Protein AF-A0A2V7M3V6-F1 (afdb_monomer_lite)

pLDDT: mean 87.77, std 14.67, range [35.72, 98.25]

Radius of gyration: 20.96 Å; chains: 1; bounding box: 78×32×34 Å

Sequence (127 aa):
MVVGVSWLLLVPAVGRGQACADPHYRWSEKVDTTLETRPVTPVDIARILAAWAPLGLTSKDWCAPRAGREDSVFAVVGWVRRLKLHEADGDWHIELTQAPATPVTSCLIVEIPAERYGVVYGQARAA

Foldseek 3Di:
DDDDDDDDDPDPPPDQFDDDDQPFQQNVLVLDCVLVPPDEAEDELVCCQPPPDDDPDDPRCRNPHDDDCSSHHYDYDFDWDDWDAQDVQRKIWTWGDRDPPDDSVSTDIDIQGDCVSDVVSVVVVVD

Secondary structure (DSSP, 8-state):
---------------PPP----SSTTHHHHH--TTTTSPEEE--HHHHHHH-PPP---TT-TTPPP-GGGGSEEE---EEEEEEES-TTSPEEEEEESSTTS-GGGPEEEEE--GGG-HHHHHHHH-

Structure (mmCIF, N/CA/C/O backbone):
data_AF-A0A2V7M3V6-F1
#
_entry.id   AF-A0A2V7M3V6-F1
#
loop_
_atom_site.group_PDB
_atom_site.id
_atom_site.type_symbol
_atom_site.label_atom_id
_atom_site.label_alt_id
_atom_site.label_comp_id
_atom_site.label_asym_id
_atom_site.label_entity_id
_atom_site.label_seq_id
_atom_site.pdbx_PDB_ins_code
_atom_site.Cartn_x
_atom_site.Cartn_y
_atom_site.Cartn_z
_atom_site.occupancy
_atom_site.B_iso_or_equiv
_atom_site.auth_seq_id
_atom_site.auth_comp_id
_atom_site.auth_asym_id
_atom_site.auth_atom_id
_atom_site.pdbx_PDB_model_num
ATOM 1 N N . MET A 1 1 ? 65.530 -16.887 16.052 1.00 35.72 1 MET A N 1
ATOM 2 C CA . MET A 1 1 ? 64.154 -17.350 15.777 1.00 35.72 1 MET A CA 1
ATOM 3 C C . MET A 1 1 ? 63.226 -16.210 16.177 1.00 35.72 1 MET A C 1
ATOM 5 O O . MET A 1 1 ? 63.078 -15.967 17.364 1.00 35.72 1 MET A O 1
ATOM 9 N N . VAL A 1 2 ? 62.743 -15.411 15.222 1.00 36.09 2 VAL A N 1
ATOM 10 C CA . VAL A 1 2 ? 61.851 -14.269 15.500 1.00 36.09 2 VAL A CA 1
ATOM 11 C C . VAL A 1 2 ? 60.519 -14.581 14.835 1.00 36.09 2 VAL A C 1
ATOM 13 O O . VAL A 1 2 ? 60.457 -14.716 13.616 1.00 36.09 2 VAL A O 1
ATOM 16 N N . VAL A 1 3 ? 59.481 -14.782 15.645 1.00 43.59 3 VAL A N 1
ATOM 17 C CA . VAL A 1 3 ? 58.116 -15.063 15.187 1.00 43.59 3 VAL A CA 1
ATOM 18 C C . VAL A 1 3 ? 57.423 -13.721 14.959 1.00 43.59 3 VAL A C 1
ATOM 20 O O . VAL A 1 3 ? 57.128 -13.003 15.910 1.00 43.59 3 VAL A O 1
ATOM 23 N N . GLY A 1 4 ? 57.215 -13.357 13.694 1.00 42.34 4 GLY A N 1
ATOM 24 C CA . GLY A 1 4 ? 56.458 -12.166 13.314 1.00 42.34 4 GLY A CA 1
ATOM 25 C C . GLY A 1 4 ? 54.957 -12.436 13.385 1.00 42.34 4 GLY A C 1
ATOM 26 O O . GLY A 1 4 ? 54.428 -13.216 12.597 1.00 42.34 4 GLY A O 1
ATOM 27 N N . VAL A 1 5 ? 54.267 -11.788 14.323 1.00 52.12 5 VAL A N 1
ATOM 28 C CA . VAL A 1 5 ? 52.801 -11.800 14.412 1.00 52.12 5 VAL A CA 1
ATOM 29 C C . VAL A 1 5 ? 52.250 -10.853 13.343 1.00 52.12 5 VAL A C 1
ATOM 31 O O . VAL A 1 5 ? 52.351 -9.636 13.473 1.00 52.12 5 VAL A O 1
ATOM 34 N N . SER A 1 6 ? 51.687 -11.411 12.269 1.00 52.75 6 SER A N 1
ATOM 35 C CA . SER A 1 6 ? 50.958 -10.637 11.257 1.00 52.75 6 SER A CA 1
ATOM 36 C C . SER A 1 6 ? 49.541 -10.353 11.743 1.00 52.75 6 SER A C 1
ATOM 38 O O . SER A 1 6 ? 48.717 -11.258 11.859 1.00 52.75 6 SER A O 1
ATOM 40 N N . TRP A 1 7 ? 49.260 -9.083 12.022 1.00 53.66 7 TRP A N 1
ATOM 41 C CA . TRP A 1 7 ? 47.916 -8.584 12.284 1.00 53.66 7 TRP A CA 1
ATOM 42 C C . TRP A 1 7 ? 47.161 -8.460 10.956 1.00 53.66 7 TRP A C 1
ATOM 44 O O . TRP A 1 7 ? 47.436 -7.561 10.162 1.00 53.66 7 TRP A O 1
ATOM 54 N N . LEU A 1 8 ? 46.209 -9.362 10.700 1.00 51.72 8 LEU A N 1
ATOM 55 C CA . LEU A 1 8 ? 45.242 -9.189 9.617 1.00 51.72 8 LEU A CA 1
ATOM 56 C C . LEU A 1 8 ? 44.214 -8.129 10.026 1.00 51.72 8 LEU A C 1
ATOM 58 O O . LEU A 1 8 ? 43.321 -8.379 10.834 1.00 51.72 8 LEU A O 1
ATOM 62 N N . LEU A 1 9 ? 44.340 -6.940 9.440 1.00 55.19 9 LEU A N 1
ATOM 63 C CA . LEU A 1 9 ? 43.296 -5.922 9.437 1.00 55.19 9 LEU A CA 1
ATOM 64 C C . LEU A 1 9 ? 42.119 -6.430 8.588 1.00 55.19 9 LEU A C 1
ATOM 66 O O . LEU A 1 9 ? 42.184 -6.443 7.359 1.00 55.19 9 LEU A O 1
ATOM 70 N N . LEU A 1 10 ? 41.039 -6.852 9.247 1.00 58.19 10 LEU A N 1
ATOM 71 C CA . LEU A 1 10 ? 39.735 -7.063 8.618 1.00 58.19 10 LEU A CA 1
ATOM 72 C C . LEU A 1 10 ? 39.164 -5.697 8.222 1.00 58.19 10 LEU A C 1
ATOM 74 O O . LEU A 1 10 ? 38.544 -5.006 9.027 1.00 58.19 10 LEU A O 1
ATOM 78 N N . VAL A 1 11 ? 39.401 -5.293 6.976 1.00 56.16 11 VAL A N 1
ATOM 79 C CA . VAL A 1 11 ? 38.714 -4.146 6.376 1.00 56.16 11 VAL A CA 1
ATOM 80 C C . VAL A 1 11 ? 37.256 -4.561 6.142 1.00 56.16 11 VAL A C 1
ATOM 82 O O . VAL A 1 11 ? 37.029 -5.559 5.452 1.00 56.16 11 VAL A O 1
ATOM 85 N N . PRO A 1 12 ? 36.254 -3.852 6.694 1.00 56.00 12 PRO A N 1
ATOM 86 C CA . PRO A 1 12 ? 34.863 -4.164 6.410 1.00 56.00 12 PRO A CA 1
ATOM 87 C C . PRO A 1 12 ? 34.626 -3.961 4.915 1.00 56.00 12 PRO A C 1
ATOM 89 O O . PRO A 1 12 ? 34.904 -2.891 4.369 1.00 56.00 12 PRO A O 1
ATOM 92 N N . ALA A 1 13 ? 34.131 -4.998 4.241 1.00 59.16 13 ALA A N 1
ATOM 93 C CA . ALA A 1 13 ? 33.711 -4.882 2.857 1.00 59.16 13 ALA A CA 1
ATOM 94 C C . ALA A 1 13 ? 32.640 -3.788 2.783 1.00 59.16 13 ALA A C 1
ATOM 96 O O . ALA A 1 13 ? 31.539 -3.937 3.317 1.00 59.16 13 ALA A O 1
ATOM 97 N N . VAL A 1 14 ? 32.970 -2.665 2.144 1.00 57.88 14 VAL A N 1
ATOM 98 C CA . VAL A 1 14 ? 31.989 -1.641 1.796 1.00 57.88 14 VAL A CA 1
ATOM 99 C C . VAL A 1 14 ? 31.003 -2.310 0.845 1.00 57.88 14 VAL A C 1
ATOM 101 O O . VAL A 1 14 ? 31.296 -2.496 -0.335 1.00 57.88 14 VAL A O 1
ATOM 104 N N . GLY A 1 15 ? 29.859 -2.744 1.380 1.00 57.69 15 GLY A N 1
ATOM 105 C CA . GLY A 1 15 ? 28.804 -3.366 0.589 1.00 57.69 15 GLY A CA 1
ATOM 106 C C . GLY A 1 15 ? 28.386 -2.405 -0.517 1.00 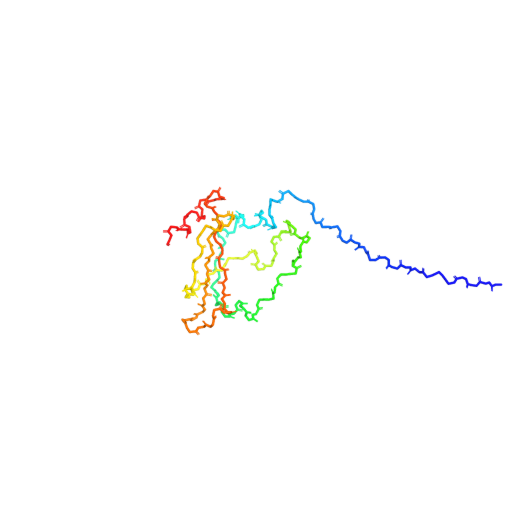57.69 15 GLY A C 1
ATOM 107 O O . GLY A 1 15 ? 27.868 -1.322 -0.214 1.00 57.69 15 GLY A O 1
ATOM 108 N N . ARG A 1 16 ? 28.668 -2.783 -1.769 1.00 64.88 16 ARG A N 1
ATOM 109 C CA . ARG A 1 16 ? 28.202 -2.078 -2.965 1.00 64.88 16 ARG A CA 1
ATOM 110 C C . ARG A 1 16 ? 26.677 -2.163 -2.977 1.00 64.88 16 ARG A C 1
ATOM 112 O O . ARG A 1 16 ? 26.140 -3.258 -2.853 1.00 64.88 16 ARG A O 1
ATOM 119 N N . GLY A 1 17 ? 26.003 -1.016 -3.057 1.00 66.25 17 GLY A N 1
ATOM 120 C CA . GLY A 1 17 ? 24.551 -0.991 -3.246 1.00 66.25 17 GLY A CA 1
ATOM 121 C C . GLY A 1 17 ? 24.161 -1.609 -4.588 1.00 66.25 17 GLY A C 1
ATOM 122 O O . GLY A 1 17 ? 25.003 -1.734 -5.483 1.00 66.25 17 GLY A O 1
ATOM 123 N N . GLN A 1 18 ? 22.902 -2.024 -4.709 1.00 77.00 18 GLN A N 1
ATOM 124 C CA . GLN A 1 18 ? 22.379 -2.627 -5.932 1.00 77.00 18 GLN A CA 1
ATOM 125 C C . GLN A 1 18 ? 22.477 -1.618 -7.091 1.00 77.00 18 GLN A C 1
ATOM 127 O O . GLN A 1 18 ? 22.147 -0.445 -6.926 1.00 77.00 18 GLN A O 1
ATOM 132 N N . ALA A 1 19 ? 22.955 -2.061 -8.257 1.00 77.19 19 ALA A N 1
ATOM 133 C CA . ALA A 1 19 ? 23.013 -1.235 -9.460 1.00 77.19 19 ALA A CA 1
ATOM 134 C C . ALA A 1 19 ? 21.796 -1.551 -10.336 1.00 77.19 19 ALA A C 1
ATOM 136 O O . ALA A 1 19 ? 21.753 -2.590 -10.992 1.00 77.19 19 ALA A O 1
ATOM 137 N N . CYS A 1 20 ? 20.800 -0.673 -10.324 1.00 83.06 20 CYS A N 1
ATOM 138 C CA . CYS A 1 20 ? 19.593 -0.790 -11.136 1.00 83.06 20 CYS A CA 1
ATOM 139 C C . CYS A 1 20 ? 19.057 0.584 -11.518 1.00 83.06 20 CYS A C 1
ATOM 141 O O . CYS A 1 20 ? 19.453 1.598 -10.948 1.00 83.06 20 CYS A O 1
ATOM 143 N N . ALA A 1 21 ? 18.184 0.594 -12.523 1.00 85.81 21 ALA A N 1
ATOM 144 C CA . ALA A 1 21 ? 17.682 1.799 -13.171 1.00 85.81 21 ALA A CA 1
ATOM 145 C C . ALA A 1 21 ? 16.306 2.243 -12.646 1.00 85.81 21 ALA A C 1
ATOM 147 O O . ALA A 1 21 ? 15.596 2.966 -13.344 1.00 85.81 21 ALA A O 1
ATOM 148 N N . ASP A 1 22 ? 15.917 1.805 -11.445 1.00 90.69 22 ASP A N 1
ATOM 149 C CA . ASP A 1 22 ? 14.663 2.248 -10.845 1.00 90.69 22 ASP A CA 1
ATOM 150 C C . ASP A 1 22 ? 14.709 3.775 -10.633 1.00 90.69 22 ASP A C 1
ATOM 152 O O . ASP A 1 22 ? 15.662 4.285 -10.036 1.00 90.69 22 ASP A O 1
ATOM 156 N N . PRO A 1 23 ? 13.700 4.531 -11.106 1.00 88.31 23 PRO A N 1
ATOM 157 C CA . PRO A 1 23 ? 13.694 5.993 -11.000 1.00 88.31 23 PRO A CA 1
ATOM 158 C C . PRO A 1 23 ? 13.548 6.479 -9.550 1.00 88.31 23 PRO A C 1
ATOM 160 O O . PRO A 1 23 ? 13.909 7.611 -9.229 1.00 88.31 23 PRO A O 1
ATOM 163 N N . HIS A 1 24 ? 13.037 5.613 -8.673 1.00 89.25 24 HIS A N 1
ATOM 164 C CA . HIS A 1 24 ? 12.862 5.833 -7.244 1.00 89.25 24 HIS A CA 1
ATOM 165 C C . HIS A 1 24 ? 13.173 4.547 -6.483 1.00 89.25 24 HIS A C 1
ATOM 167 O O . HIS A 1 24 ? 13.208 3.462 -7.055 1.00 89.25 24 HIS A O 1
ATOM 173 N N . TYR A 1 25 ? 13.363 4.659 -5.174 1.00 91.56 25 TYR A N 1
ATOM 174 C CA . TYR A 1 25 ? 13.629 3.505 -4.328 1.00 91.56 25 TYR A CA 1
ATOM 175 C C . TYR A 1 25 ? 12.522 2.438 -4.447 1.00 91.56 25 TYR A C 1
ATOM 177 O O . TYR A 1 25 ? 11.366 2.700 -4.119 1.00 91.56 25 TYR A O 1
ATOM 185 N N . ARG A 1 26 ? 12.901 1.243 -4.912 1.00 93.88 26 ARG A N 1
ATOM 186 C CA . ARG A 1 26 ? 12.069 0.047 -5.143 1.00 93.88 26 ARG A CA 1
ATOM 187 C C . ARG A 1 26 ? 10.845 0.301 -6.015 1.00 93.88 26 ARG A C 1
ATOM 189 O O . ARG A 1 26 ? 9.792 -0.309 -5.824 1.00 93.88 26 ARG A O 1
ATOM 196 N N . TRP A 1 27 ? 10.986 1.206 -6.978 1.00 93.31 27 TRP A N 1
ATOM 197 C CA . TRP A 1 27 ? 9.888 1.628 -7.834 1.00 93.31 27 TRP A CA 1
ATOM 198 C C . TRP A 1 27 ? 9.278 0.471 -8.624 1.00 93.31 27 TRP A C 1
ATOM 200 O O . TRP A 1 27 ? 8.056 0.359 -8.670 1.00 93.31 27 TRP A O 1
ATOM 210 N N . SER A 1 28 ? 10.104 -0.412 -9.191 1.00 93.31 28 SER A N 1
ATOM 211 C CA . SER A 1 28 ? 9.624 -1.550 -9.983 1.00 93.31 28 SER A CA 1
ATOM 212 C C . SER A 1 28 ? 8.715 -2.471 -9.165 1.00 93.31 28 SER A C 1
ATOM 214 O O . SER A 1 28 ? 7.659 -2.871 -9.644 1.00 93.31 28 SER A O 1
ATOM 216 N N . GLU A 1 29 ? 9.058 -2.730 -7.899 1.00 94.62 29 GLU A N 1
ATOM 217 C CA . GLU A 1 29 ? 8.209 -3.512 -6.991 1.00 94.62 29 GLU A CA 1
ATOM 218 C C . GLU A 1 29 ? 6.974 -2.731 -6.522 1.00 94.62 29 GLU A C 1
ATOM 220 O O . GLU A 1 29 ? 5.936 -3.321 -6.240 1.00 94.62 29 GLU A O 1
ATOM 225 N N . LYS A 1 30 ? 7.036 -1.401 -6.430 1.00 93.19 30 LYS A N 1
ATOM 226 C CA . LYS A 1 30 ? 5.879 -0.586 -6.031 1.00 93.19 30 LYS A CA 1
ATOM 227 C C . LYS A 1 30 ? 4.761 -0.623 -7.079 1.00 93.19 30 LYS A C 1
ATOM 229 O O . LYS A 1 30 ? 3.591 -0.70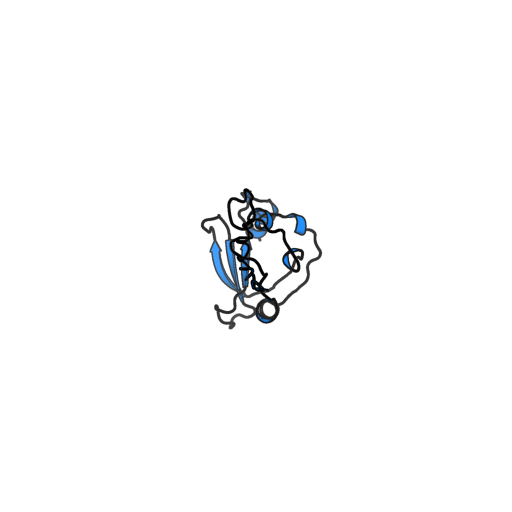8 -6.709 1.00 93.19 30 LYS A O 1
ATOM 234 N N . VAL A 1 31 ? 5.115 -0.568 -8.367 1.00 94.19 31 VAL A N 1
ATOM 235 C CA . VAL A 1 31 ? 4.142 -0.516 -9.478 1.00 94.19 31 VAL A CA 1
ATOM 236 C C . VAL A 1 31 ? 3.831 -1.872 -10.115 1.00 94.19 31 VAL A C 1
ATOM 238 O O . VAL A 1 31 ? 3.027 -1.945 -11.044 1.00 94.19 31 VAL A O 1
ATOM 241 N N . ASP A 1 32 ? 4.469 -2.948 -9.658 1.00 94.38 32 ASP A N 1
ATOM 242 C CA . ASP A 1 32 ? 4.190 -4.279 -10.180 1.00 94.38 32 ASP A CA 1
ATOM 243 C C . ASP A 1 32 ? 2.827 -4.800 -9.691 1.00 94.38 32 ASP A C 1
ATOM 245 O O . ASP A 1 32 ? 2.549 -4.865 -8.493 1.00 94.38 32 ASP A O 1
ATOM 249 N N . THR A 1 33 ? 2.000 -5.226 -10.643 1.00 93.81 33 THR A N 1
ATOM 250 C CA . THR A 1 33 ? 0.621 -5.694 -10.450 1.00 93.81 33 THR A CA 1
ATOM 251 C C . THR A 1 33 ? 0.490 -7.218 -10.493 1.00 93.81 33 THR A C 1
ATOM 253 O O . THR A 1 33 ? -0.613 -7.741 -10.357 1.00 93.81 33 THR A O 1
ATOM 256 N N . THR A 1 34 ? 1.593 -7.969 -10.609 1.00 93.88 34 THR A N 1
ATOM 257 C CA . THR A 1 34 ? 1.571 -9.445 -10.718 1.00 93.88 34 THR A CA 1
ATOM 258 C C . THR A 1 34 ? 0.890 -10.167 -9.549 1.00 93.88 34 THR A C 1
ATOM 260 O O . THR A 1 34 ? 0.511 -11.334 -9.681 1.00 93.88 34 THR A O 1
ATOM 263 N N . LEU A 1 35 ? 0.721 -9.503 -8.402 1.00 93.50 35 LEU A N 1
ATOM 264 C CA . LEU A 1 35 ? 0.067 -10.072 -7.224 1.00 93.50 35 LEU A CA 1
ATOM 265 C C . LEU A 1 35 ? -1.457 -9.887 -7.210 1.00 93.50 35 LEU A C 1
ATOM 267 O O . LEU A 1 35 ? -2.101 -10.490 -6.357 1.00 93.50 35 LEU A O 1
ATOM 271 N N . GLU A 1 36 ? -2.044 -9.115 -8.132 1.00 91.25 36 GLU A N 1
ATOM 272 C CA . GLU A 1 36 ? -3.469 -8.731 -8.126 1.00 91.25 36 GLU A CA 1
ATOM 273 C C . GLU A 1 36 ? -4.423 -9.927 -7.978 1.00 91.25 36 GLU A C 1
ATOM 275 O O . GLU A 1 36 ? -5.409 -9.857 -7.248 1.00 91.25 36 GLU A O 1
ATOM 280 N N . THR A 1 37 ? -4.115 -11.053 -8.625 1.00 92.44 37 THR A N 1
ATOM 281 C CA . THR A 1 37 ? -4.973 -12.247 -8.616 1.00 92.44 37 THR A CA 1
ATOM 282 C C . THR A 1 37 ? -4.660 -13.225 -7.482 1.00 92.44 37 THR A C 1
ATOM 284 O O . THR A 1 37 ? -5.207 -14.332 -7.465 1.00 92.44 37 THR A O 1
ATOM 287 N N . ARG A 1 38 ? -3.737 -12.902 -6.566 1.00 95.44 38 ARG A N 1
ATOM 288 C CA . ARG A 1 38 ? -3.401 -13.808 -5.459 1.00 95.44 38 ARG A CA 1
ATOM 289 C C . ARG A 1 38 ? -4.537 -13.873 -4.431 1.00 95.44 38 ARG A C 1
ATOM 291 O O . ARG A 1 38 ? -5.268 -12.902 -4.251 1.00 95.44 38 ARG A O 1
ATOM 298 N N . PRO A 1 39 ? -4.676 -15.004 -3.712 1.00 97.06 39 PRO A N 1
ATOM 299 C CA . PRO A 1 39 ? -5.633 -15.111 -2.620 1.00 97.06 39 PRO A CA 1
ATOM 300 C C . PRO A 1 39 ? -5.428 -14.015 -1.572 1.00 97.06 39 PRO A C 1
ATOM 302 O O . PRO A 1 39 ? -4.304 -13.758 -1.136 1.00 97.06 39 PRO A O 1
ATOM 305 N N . VAL A 1 40 ? -6.532 -13.407 -1.146 1.00 97.50 40 VAL A N 1
ATOM 306 C CA . VAL A 1 40 ? -6.526 -12.310 -0.179 1.00 97.50 40 VAL A CA 1
ATOM 307 C C . VAL A 1 40 ? -6.689 -12.852 1.236 1.00 97.50 40 VAL A C 1
ATOM 309 O O . VAL A 1 40 ? -7.608 -13.622 1.513 1.00 97.50 40 VAL A O 1
ATOM 312 N N . THR A 1 41 ? -5.820 -12.418 2.149 1.00 97.88 41 THR A N 1
ATOM 313 C CA . THR A 1 41 ? -5.897 -12.776 3.573 1.00 97.88 41 THR A CA 1
ATOM 314 C C . THR A 1 41 ? -6.371 -11.581 4.407 1.00 97.88 41 THR A C 1
ATOM 316 O O . THR A 1 41 ? -5.703 -10.546 4.406 1.00 97.88 41 THR A O 1
ATOM 319 N N . PRO A 1 42 ? -7.491 -11.677 5.144 1.00 98.19 42 PRO A N 1
ATOM 320 C CA . PRO A 1 42 ? -7.908 -10.618 6.062 1.00 98.19 42 PRO A CA 1
ATOM 321 C C . PRO A 1 42 ? -6.905 -10.417 7.206 1.00 98.19 42 PRO A C 1
ATOM 323 O O . PRO A 1 42 ? -6.401 -11.390 7.772 1.00 98.19 42 PRO A O 1
ATOM 326 N N . VAL A 1 43 ? -6.636 -9.165 7.578 1.00 98.06 43 VAL A N 1
ATOM 327 C CA . VAL A 1 43 ? -5.768 -8.819 8.712 1.00 98.06 43 VAL A CA 1
ATOM 328 C C . VAL A 1 43 ? -6.210 -7.514 9.380 1.00 98.06 43 VAL A C 1
ATOM 330 O O . VAL A 1 43 ? -6.668 -6.579 8.726 1.00 98.06 43 VAL A O 1
ATOM 333 N N . ASP A 1 44 ? -6.035 -7.436 10.699 1.00 97.50 44 ASP A N 1
ATOM 334 C CA . ASP A 1 44 ? -6.280 -6.218 11.473 1.00 97.50 44 ASP A CA 1
ATOM 335 C C . ASP A 1 44 ? -5.100 -5.242 11.401 1.00 97.50 44 ASP A C 1
ATOM 337 O O . ASP A 1 44 ? -3.940 -5.640 11.558 1.00 97.50 44 ASP A O 1
ATOM 341 N N . ILE A 1 45 ? -5.388 -3.939 11.303 1.00 97.88 45 ILE A N 1
ATOM 342 C CA . ILE A 1 45 ? -4.374 -2.872 11.356 1.00 97.88 45 ILE A CA 1
ATOM 343 C C . ILE A 1 45 ? -3.577 -2.966 12.661 1.00 97.88 45 ILE A C 1
ATOM 345 O O . ILE A 1 45 ? -2.349 -2.907 12.652 1.00 97.88 45 ILE A O 1
ATOM 349 N N . ALA A 1 46 ? -4.253 -3.194 13.790 1.00 96.25 46 ALA A N 1
ATOM 350 C CA . ALA A 1 46 ? -3.579 -3.351 15.078 1.00 96.25 46 ALA A CA 1
ATOM 351 C C . ALA A 1 46 ? -2.596 -4.538 15.085 1.00 96.25 46 ALA A C 1
ATOM 353 O O . ALA A 1 46 ? -1.520 -4.450 15.679 1.00 96.25 46 ALA A O 1
ATOM 354 N N . ARG A 1 47 ? -2.929 -5.638 14.392 1.00 96.31 47 ARG A N 1
ATOM 355 C CA . ARG A 1 47 ? -2.047 -6.805 14.277 1.00 96.31 47 ARG A CA 1
ATOM 356 C C . ARG A 1 47 ? -0.839 -6.510 13.395 1.00 96.31 47 ARG A C 1
ATOM 358 O O . ARG A 1 47 ? 0.256 -6.935 13.759 1.00 96.31 47 ARG A O 1
ATOM 365 N N . ILE A 1 48 ? -1.022 -5.786 12.289 1.00 96.62 48 ILE A N 1
ATOM 366 C CA . ILE A 1 48 ? 0.084 -5.319 11.442 1.00 96.62 48 ILE A CA 1
ATOM 367 C C . ILE A 1 48 ? 1.069 -4.519 12.297 1.00 96.62 48 ILE A C 1
ATOM 369 O O . ILE A 1 48 ? 2.225 -4.914 12.437 1.00 96.62 48 ILE A O 1
ATOM 373 N N . LEU A 1 49 ? 0.593 -3.448 12.936 1.00 96.06 49 LEU A N 1
ATOM 374 C CA . LEU A 1 49 ? 1.450 -2.511 13.665 1.00 96.06 49 LEU A CA 1
ATOM 375 C C . LEU A 1 49 ? 2.173 -3.159 14.856 1.00 96.06 49 LEU A C 1
ATOM 377 O O . LEU A 1 49 ? 3.299 -2.782 15.166 1.00 96.06 49 LEU A O 1
ATOM 381 N N . ALA A 1 50 ? 1.548 -4.135 15.522 1.00 95.81 50 ALA A N 1
ATOM 382 C CA . ALA A 1 50 ? 2.125 -4.772 16.703 1.00 95.81 50 ALA A CA 1
ATOM 383 C C . ALA A 1 50 ? 3.062 -5.950 16.392 1.00 95.81 50 ALA A C 1
ATOM 385 O O . ALA A 1 50 ? 3.947 -6.247 17.193 1.00 95.81 50 ALA A O 1
ATOM 386 N N . ALA A 1 51 ? 2.841 -6.676 15.291 1.00 95.56 51 ALA A N 1
ATOM 387 C CA . ALA A 1 51 ? 3.473 -7.983 15.083 1.00 95.56 51 ALA A CA 1
ATOM 388 C C . ALA A 1 51 ? 4.345 -8.077 13.833 1.00 95.56 51 ALA A C 1
ATOM 390 O O . ALA A 1 51 ? 5.102 -9.040 13.689 1.00 95.56 51 ALA A O 1
ATOM 391 N N . TRP A 1 52 ? 4.225 -7.140 12.897 1.00 95.25 52 TRP A N 1
ATOM 392 C CA . TRP A 1 52 ? 5.005 -7.192 11.672 1.00 95.25 52 TRP A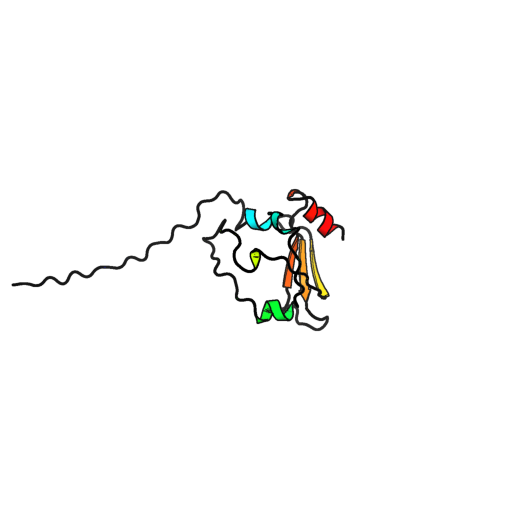 CA 1
ATOM 393 C C . TRP A 1 52 ? 6.340 -6.498 11.893 1.00 95.25 52 TRP A C 1
ATOM 395 O O . TRP A 1 52 ? 6.424 -5.276 11.945 1.00 95.25 52 TRP A O 1
ATOM 405 N N . ALA A 1 53 ? 7.402 -7.298 11.991 1.00 93.06 53 ALA A N 1
ATOM 406 C CA . ALA A 1 53 ? 8.757 -6.765 11.970 1.00 93.06 53 ALA A CA 1
ATOM 407 C C . ALA A 1 53 ? 8.986 -5.970 10.668 1.00 93.06 53 ALA A C 1
ATOM 409 O O . ALA A 1 53 ? 8.591 -6.469 9.603 1.00 93.06 53 ALA A O 1
ATOM 410 N N . PRO A 1 54 ? 9.621 -4.784 10.726 1.00 89.00 54 PRO A N 1
ATOM 411 C CA . PRO A 1 54 ? 10.037 -4.063 9.532 1.00 89.00 54 PRO A CA 1
ATOM 412 C C . PRO A 1 54 ? 10.885 -4.952 8.625 1.00 89.00 54 PRO A C 1
ATOM 414 O O . PRO A 1 54 ? 11.623 -5.821 9.097 1.00 89.00 54 PRO A O 1
ATOM 417 N N . LEU A 1 55 ? 10.789 -4.731 7.317 1.00 87.94 55 LEU A N 1
ATOM 418 C CA . LEU A 1 55 ? 11.684 -5.391 6.377 1.00 87.94 55 LEU A CA 1
ATOM 419 C C . LEU A 1 55 ? 13.111 -4.893 6.624 1.00 87.94 55 LEU A C 1
ATOM 421 O O . LEU A 1 55 ? 13.321 -3.707 6.874 1.00 87.94 55 LEU A O 1
ATOM 425 N N . GLY A 1 56 ? 14.093 -5.791 6.533 1.00 89.44 56 GLY A N 1
ATOM 426 C CA . GLY A 1 56 ? 15.519 -5.471 6.680 1.00 89.44 56 GLY A CA 1
ATOM 427 C C . GLY A 1 56 ? 16.103 -4.726 5.476 1.00 89.44 56 GLY A C 1
ATOM 428 O O . GLY A 1 56 ? 17.215 -5.030 5.061 1.00 89.44 56 GLY A O 1
ATOM 429 N N . LEU A 1 57 ? 15.330 -3.814 4.888 1.00 90.38 57 LEU A N 1
ATOM 430 C CA . LEU A 1 57 ? 15.692 -3.026 3.721 1.00 90.38 57 LEU A CA 1
ATOM 431 C C . LEU A 1 57 ? 16.407 -1.743 4.145 1.00 90.38 57 LEU A C 1
ATOM 433 O O . LEU A 1 57 ? 16.073 -1.115 5.150 1.00 90.38 57 LEU A O 1
ATOM 437 N N . THR A 1 58 ? 17.383 -1.337 3.348 1.00 91.00 58 THR A N 1
ATOM 438 C CA . THR A 1 58 ? 18.237 -0.175 3.576 1.00 91.00 58 THR A CA 1
ATOM 439 C C . THR A 1 58 ? 18.235 0.733 2.354 1.00 91.00 58 THR A C 1
ATOM 441 O O . THR A 1 58 ? 17.821 0.347 1.268 1.00 91.00 58 THR A O 1
ATOM 444 N N . SER A 1 59 ? 18.816 1.928 2.469 1.00 88.88 59 SER A N 1
ATOM 445 C CA . SER A 1 59 ? 18.981 2.838 1.326 1.00 88.88 59 SER A CA 1
ATOM 446 C C . SER A 1 59 ? 19.821 2.275 0.165 1.00 88.88 59 SER A C 1
ATOM 448 O O . SER A 1 59 ? 19.943 2.935 -0.865 1.00 88.88 59 SER A O 1
ATOM 450 N N . LYS A 1 60 ? 20.422 1.085 0.312 1.00 89.50 60 LYS A N 1
ATOM 451 C CA . LYS A 1 60 ? 21.191 0.387 -0.727 1.00 89.50 60 LYS A CA 1
ATOM 452 C C . LYS A 1 60 ? 20.354 -0.577 -1.572 1.00 89.50 60 LYS A C 1
ATOM 454 O O . LYS A 1 60 ? 20.823 -0.994 -2.631 1.00 89.50 60 LYS A O 1
ATOM 459 N N . ASP A 1 61 ? 19.142 -0.894 -1.133 1.00 91.88 61 ASP A N 1
ATOM 460 C CA . ASP A 1 61 ? 18.275 -1.932 -1.697 1.00 91.88 61 ASP A CA 1
ATOM 461 C C . ASP A 1 61 ? 17.308 -1.351 -2.744 1.00 91.88 61 ASP A C 1
ATOM 463 O O . ASP A 1 61 ? 16.108 -1.614 -2.730 1.00 91.88 61 ASP A O 1
ATOM 467 N N . TRP A 1 62 ? 17.837 -0.524 -3.656 1.00 91.94 62 TRP A N 1
ATOM 468 C CA . TRP A 1 62 ? 17.062 0.312 -4.592 1.00 91.94 62 TRP A CA 1
ATOM 469 C C . TRP A 1 62 ? 16.104 -0.441 -5.511 1.00 91.94 62 TRP A C 1
ATOM 471 O O . TRP A 1 62 ? 15.158 0.150 -6.003 1.00 91.94 62 TRP A O 1
ATOM 481 N N . CYS A 1 63 ? 16.341 -1.721 -5.739 1.00 92.69 63 CYS A N 1
ATOM 482 C CA . CYS A 1 63 ? 15.504 -2.603 -6.550 1.00 92.69 63 CYS A CA 1
ATOM 483 C C . CYS A 1 63 ? 15.583 -4.023 -5.992 1.00 92.69 63 CYS A C 1
ATOM 485 O O . CYS A 1 63 ? 15.612 -5.007 -6.735 1.00 92.69 63 CYS A O 1
ATOM 487 N N . ALA A 1 64 ? 15.738 -4.148 -4.673 1.00 93.81 64 ALA A N 1
ATOM 488 C CA . ALA A 1 64 ? 15.656 -5.455 -4.049 1.00 93.81 64 ALA A CA 1
ATOM 489 C C . ALA A 1 64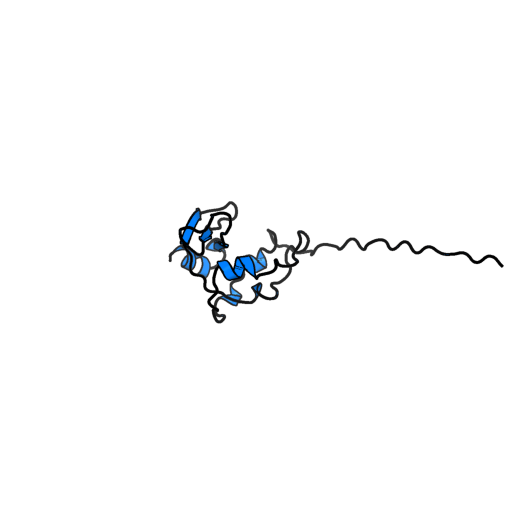 ? 14.260 -6.033 -4.323 1.00 93.81 64 ALA A C 1
ATOM 491 O O . ALA A 1 64 ? 13.273 -5.307 -4.131 1.00 93.81 64 ALA A O 1
ATOM 492 N N . PRO A 1 65 ? 14.172 -7.306 -4.751 1.00 93.12 65 PRO A N 1
ATOM 493 C CA . PRO A 1 65 ? 12.893 -7.928 -5.049 1.00 93.12 65 PRO A CA 1
ATOM 494 C C . PRO A 1 65 ? 12.010 -7.962 -3.803 1.00 93.12 65 PRO A C 1
ATOM 496 O O . PRO A 1 65 ? 12.496 -7.815 -2.673 1.00 93.12 65 PRO A O 1
ATOM 499 N N . ARG A 1 66 ? 10.706 -8.158 -3.993 1.00 94.56 66 ARG A N 1
ATOM 500 C CA . ARG A 1 66 ? 9.816 -8.481 -2.873 1.00 94.56 66 ARG A CA 1
ATOM 501 C C . ARG A 1 66 ? 10.291 -9.736 -2.151 1.00 94.56 66 ARG A C 1
ATOM 503 O O . ARG A 1 66 ? 10.880 -10.641 -2.744 1.00 94.56 66 ARG A O 1
ATOM 510 N N . ALA A 1 67 ? 10.061 -9.753 -0.844 1.00 91.88 67 ALA A N 1
ATOM 511 C CA . ALA A 1 67 ? 10.324 -10.923 -0.028 1.00 91.88 67 ALA A CA 1
ATOM 512 C C . ALA A 1 67 ? 9.330 -11.045 1.130 1.00 91.88 67 ALA A C 1
ATOM 514 O O . ALA A 1 67 ? 8.906 -10.067 1.757 1.00 91.88 67 ALA A O 1
ATOM 515 N N . GLY A 1 68 ? 9.012 -12.289 1.482 1.00 92.44 68 GLY A N 1
ATOM 516 C CA . GLY A 1 68 ? 8.222 -12.607 2.665 1.00 92.44 68 GLY A CA 1
ATOM 517 C C . GLY A 1 68 ? 6.786 -12.106 2.534 1.00 92.44 68 GLY A C 1
ATOM 518 O O . GLY A 1 68 ? 6.033 -12.583 1.692 1.00 92.44 68 GLY A O 1
ATOM 519 N N . ARG A 1 69 ? 6.379 -11.163 3.395 1.00 93.94 69 ARG A N 1
ATOM 520 C CA . ARG A 1 69 ? 4.999 -10.643 3.381 1.00 93.94 69 ARG A CA 1
ATOM 521 C C . ARG A 1 69 ? 4.697 -9.768 2.168 1.00 93.94 69 ARG A C 1
ATOM 523 O O . ARG A 1 69 ? 3.526 -9.616 1.850 1.00 93.94 69 ARG A O 1
ATOM 530 N N . GLU A 1 70 ? 5.711 -9.226 1.493 1.00 94.19 70 GLU A N 1
ATOM 531 C CA . GLU A 1 70 ? 5.484 -8.450 0.269 1.00 94.19 70 GLU A CA 1
ATOM 532 C C . GLU A 1 70 ? 4.955 -9.317 -0.884 1.00 94.19 70 GLU A C 1
ATOM 534 O O . GLU A 1 70 ? 4.293 -8.798 -1.769 1.00 94.19 70 GLU A O 1
ATOM 539 N N . ASP A 1 71 ? 5.149 -10.640 -0.840 1.00 93.94 71 ASP A N 1
ATOM 540 C CA . ASP A 1 71 ? 4.615 -11.590 -1.825 1.00 93.94 71 ASP A CA 1
ATOM 541 C C . ASP A 1 71 ? 3.156 -12.009 -1.540 1.00 93.94 71 ASP A C 1
ATOM 543 O O . ASP A 1 71 ? 2.668 -13.020 -2.047 1.00 93.94 71 ASP A O 1
ATOM 547 N N . SER A 1 72 ? 2.441 -11.299 -0.671 1.00 94.75 72 SER A N 1
ATOM 548 C CA . SER A 1 72 ? 1.086 -11.658 -0.233 1.00 94.75 72 SER A CA 1
ATOM 549 C C . SER A 1 72 ? 0.124 -10.486 -0.383 1.00 94.75 72 SER A C 1
ATOM 551 O O . SER A 1 72 ? 0.524 -9.329 -0.289 1.00 94.75 72 SER A O 1
ATOM 553 N N . VAL A 1 73 ? -1.161 -10.791 -0.575 1.00 96.31 73 VAL A N 1
ATOM 554 C CA . VAL A 1 73 ? -2.226 -9.784 -0.646 1.00 96.31 73 VAL A CA 1
ATOM 555 C C . VAL A 1 73 ? -3.077 -9.858 0.613 1.00 96.31 73 VAL A C 1
ATOM 557 O O . VAL A 1 73 ? -3.512 -10.936 1.031 1.00 96.31 73 VAL A O 1
ATOM 560 N N . PHE A 1 74 ? -3.326 -8.697 1.214 1.00 96.56 74 PHE A N 1
ATOM 561 C CA . PHE A 1 74 ? -4.078 -8.576 2.456 1.00 96.56 74 PHE A CA 1
ATOM 562 C C . PHE A 1 74 ? -5.291 -7.667 2.289 1.00 96.56 74 PHE A C 1
ATOM 564 O O . PHE A 1 74 ? -5.222 -6.653 1.600 1.00 96.56 74 PHE A O 1
ATOM 571 N N . ALA A 1 75 ? -6.386 -8.015 2.964 1.00 96.81 75 ALA A N 1
ATOM 572 C CA . ALA A 1 75 ? -7.536 -7.133 3.129 1.00 96.81 75 ALA A CA 1
ATOM 573 C C . ALA A 1 75 ? -7.510 -6.521 4.527 1.00 96.81 75 ALA A C 1
ATOM 575 O O . ALA A 1 75 ? -7.377 -7.239 5.520 1.00 96.81 75 ALA A O 1
ATOM 576 N N . VAL A 1 76 ? -7.683 -5.204 4.594 1.00 97.25 76 VAL A N 1
ATOM 577 C CA . VAL A 1 76 ? -7.801 -4.447 5.842 1.00 97.25 76 VAL A CA 1
ATOM 578 C C . VAL A 1 76 ? -9.108 -3.668 5.841 1.00 97.25 76 VAL A C 1
ATOM 580 O O . VAL A 1 76 ? -9.556 -3.186 4.803 1.00 97.25 76 VAL A O 1
ATOM 583 N N . VAL A 1 77 ? -9.704 -3.517 7.019 1.00 97.12 77 VAL A N 1
ATOM 584 C CA . VAL A 1 77 ? -10.809 -2.584 7.256 1.00 97.12 77 VAL A CA 1
ATOM 585 C C . VAL A 1 77 ? -10.331 -1.573 8.286 1.00 97.12 77 VAL A C 1
ATOM 587 O O . VAL A 1 77 ? -9.752 -1.944 9.306 1.00 97.12 77 VAL A O 1
ATOM 590 N N . GLY A 1 78 ? -10.551 -0.290 8.016 1.00 96.81 78 GLY A N 1
ATOM 591 C CA . GLY A 1 78 ? -10.102 0.782 8.891 1.00 96.81 78 GLY A CA 1
ATOM 592 C C . GLY A 1 78 ? -10.899 2.063 8.712 1.00 96.81 78 GLY A C 1
ATOM 593 O O . GLY A 1 78 ? -11.653 2.233 7.757 1.00 96.81 78 GLY A O 1
ATOM 594 N N . TRP A 1 79 ? -10.709 2.974 9.655 1.00 97.75 79 TRP A N 1
ATOM 595 C CA . TRP A 1 79 ? -11.288 4.307 9.662 1.00 97.75 79 TRP A CA 1
ATOM 596 C C . TRP A 1 79 ? -10.336 5.275 8.980 1.00 97.75 79 TRP A C 1
ATOM 598 O O . TRP A 1 79 ? -9.197 5.436 9.420 1.00 97.75 79 TRP A O 1
ATOM 608 N N . VAL A 1 80 ? -10.812 5.938 7.929 1.00 96.25 80 VAL A N 1
ATOM 609 C CA . VAL A 1 80 ? -10.037 6.966 7.232 1.00 96.25 80 VAL A CA 1
ATOM 610 C C . VAL A 1 80 ? -9.809 8.148 8.167 1.00 96.25 80 VAL A C 1
ATOM 612 O O . VAL A 1 80 ? -10.752 8.744 8.688 1.00 96.25 80 VAL A O 1
ATOM 615 N N . ARG A 1 81 ? -8.540 8.4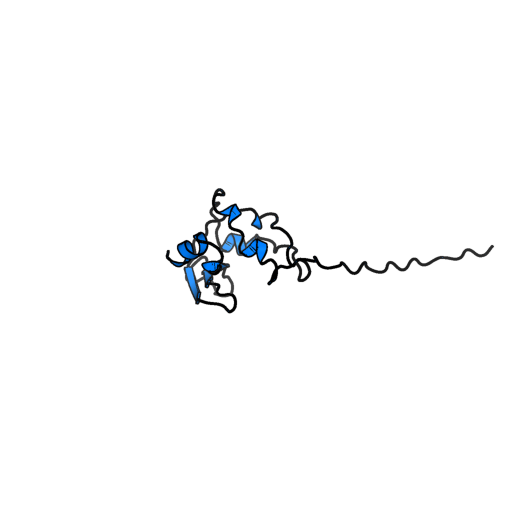89 8.383 1.00 96.06 81 ARG A N 1
ATOM 616 C CA . ARG A 1 81 ? -8.123 9.652 9.175 1.00 96.06 81 ARG A CA 1
ATOM 617 C C . ARG A 1 81 ? -7.716 10.816 8.301 1.00 96.06 81 ARG A C 1
ATOM 619 O O . ARG A 1 81 ? -8.035 11.958 8.628 1.00 96.06 81 ARG A O 1
ATOM 626 N N . ARG A 1 82 ? -7.024 10.522 7.204 1.00 93.88 82 ARG A N 1
ATOM 627 C CA . ARG A 1 82 ? -6.532 11.518 6.264 1.00 93.88 82 ARG A CA 1
ATOM 628 C C . ARG A 1 82 ? -6.444 10.926 4.870 1.00 93.88 82 ARG A C 1
ATOM 630 O O . ARG A 1 82 ? -6.043 9.779 4.698 1.00 93.88 82 ARG A O 1
ATOM 637 N N . LEU A 1 83 ? -6.776 11.760 3.895 1.00 93.88 83 LEU A N 1
ATOM 638 C CA . LEU A 1 83 ? -6.507 11.531 2.487 1.00 93.88 83 LEU A CA 1
ATOM 639 C C . LEU A 1 83 ? -5.556 12.623 2.013 1.00 93.88 83 LEU A C 1
ATOM 641 O O . LEU A 1 83 ? -5.826 13.812 2.205 1.00 93.88 83 LEU A O 1
ATOM 645 N N . LYS A 1 84 ? -4.443 12.228 1.406 1.00 93.50 84 LYS A N 1
ATOM 646 C CA . LYS A 1 84 ? -3.578 13.126 0.651 1.00 93.50 84 LYS A CA 1
ATOM 647 C C . LYS A 1 84 ? -3.504 12.607 -0.772 1.00 93.50 84 LYS A C 1
ATOM 649 O O . LYS A 1 84 ? -2.874 11.597 -1.063 1.00 93.50 84 LYS A O 1
ATOM 654 N N . LEU A 1 85 ? -4.241 13.287 -1.634 1.00 89.88 85 LEU A N 1
ATOM 655 C CA . LEU A 1 85 ? -4.361 12.935 -3.036 1.00 89.88 85 LEU A CA 1
ATOM 656 C C . LEU A 1 85 ? -3.290 13.701 -3.811 1.00 89.88 85 LEU A C 1
ATOM 658 O O . LEU A 1 85 ? -3.089 14.888 -3.554 1.00 89.88 85 LEU A O 1
ATOM 662 N N . HIS A 1 86 ? -2.659 13.033 -4.774 1.00 86.00 86 HIS A N 1
ATOM 663 C CA . HIS A 1 86 ? -1.667 13.622 -5.678 1.00 86.00 86 HIS A CA 1
ATOM 664 C C . HIS A 1 86 ? -0.399 14.079 -4.954 1.00 86.00 86 HIS A C 1
ATOM 666 O O . HIS A 1 86 ? -0.041 15.257 -4.935 1.00 86.00 86 HIS A O 1
ATOM 672 N N . GLU A 1 87 ? 0.290 13.113 -4.361 1.00 87.06 87 GLU A N 1
ATOM 673 C CA . GLU A 1 87 ? 1.659 13.286 -3.887 1.00 87.06 87 GLU A CA 1
ATOM 674 C C . GLU A 1 87 ? 2.613 13.670 -5.025 1.00 87.06 87 GLU A C 1
ATOM 676 O O . GLU A 1 87 ? 2.239 13.682 -6.199 1.00 87.06 87 GLU A O 1
ATOM 681 N N . ALA A 1 88 ? 3.859 14.009 -4.693 1.00 84.38 88 ALA A N 1
ATOM 682 C CA . ALA A 1 88 ? 4.835 14.444 -5.695 1.00 84.38 88 ALA A CA 1
ATOM 683 C C . ALA A 1 88 ? 5.075 13.393 -6.802 1.00 84.38 88 ALA A C 1
ATOM 685 O O . ALA A 1 88 ? 5.341 13.756 -7.946 1.00 84.38 88 ALA A O 1
ATOM 686 N N . ASP A 1 89 ? 4.938 12.104 -6.480 1.00 82.88 89 ASP A N 1
ATOM 687 C CA . ASP A 1 89 ? 4.989 10.975 -7.419 1.00 82.88 89 ASP A CA 1
ATOM 688 C C . ASP A 1 89 ? 3.626 10.657 -8.076 1.00 82.88 89 ASP A C 1
ATOM 690 O O . ASP A 1 89 ? 3.545 9.878 -9.032 1.00 82.88 89 ASP A O 1
ATOM 694 N N . GLY A 1 90 ? 2.563 11.350 -7.667 1.00 89.19 90 GLY A N 1
ATOM 695 C CA . GLY A 1 90 ? 1.194 11.208 -8.156 1.00 89.19 90 GLY A CA 1
ATOM 696 C C . GLY A 1 90 ? 0.347 10.226 -7.351 1.00 89.19 90 GLY A C 1
ATOM 697 O O . GLY A 1 90 ? -0.797 9.958 -7.746 1.00 89.19 90 GLY A O 1
ATOM 698 N N . ASP A 1 91 ? 0.873 9.703 -6.249 1.00 93.19 91 ASP A N 1
ATOM 699 C CA . ASP A 1 91 ? 0.210 8.687 -5.446 1.00 93.19 91 ASP A CA 1
ATOM 700 C C . ASP A 1 91 ? -0.918 9.261 -4.591 1.00 93.19 91 ASP A C 1
ATOM 702 O O . ASP A 1 91 ? -1.019 10.468 -4.343 1.00 93.19 91 ASP A O 1
ATOM 706 N N . TRP A 1 92 ? -1.835 8.383 -4.200 1.00 96.00 92 TRP A N 1
ATOM 707 C CA . TRP A 1 92 ? -2.822 8.675 -3.169 1.00 96.00 92 TRP A CA 1
ATOM 708 C C . TRP A 1 92 ? -2.357 8.035 -1.874 1.00 96.00 92 TRP A C 1
ATOM 710 O O . TRP A 1 92 ? -2.178 6.822 -1.828 1.00 96.00 92 TRP A O 1
ATOM 720 N N . HIS A 1 93 ? -2.191 8.843 -0.832 1.00 95.94 93 HIS A N 1
ATOM 721 C CA . HIS A 1 93 ? -1.881 8.387 0.516 1.00 95.94 93 HIS A CA 1
ATOM 722 C C . HIS A 1 93 ? -3.139 8.420 1.379 1.00 95.94 93 HIS A C 1
ATOM 724 O O . HIS A 1 93 ? -3.801 9.455 1.513 1.00 95.94 93 HIS A O 1
ATOM 730 N N . ILE A 1 94 ? -3.454 7.278 1.980 1.00 95.44 94 ILE A N 1
ATOM 731 C CA . ILE A 1 94 ? -4.624 7.081 2.831 1.00 95.44 94 ILE A CA 1
ATOM 732 C C . ILE A 1 94 ? -4.134 6.623 4.201 1.00 95.44 94 ILE A C 1
ATOM 734 O O . ILE A 1 94 ? -3.563 5.544 4.338 1.00 95.44 94 ILE A O 1
ATOM 738 N N . GLU A 1 95 ? -4.372 7.436 5.225 1.00 96.75 95 GLU A N 1
ATOM 739 C CA . GLU A 1 95 ? -4.087 7.070 6.612 1.00 96.75 95 GLU A CA 1
ATOM 740 C C . GLU A 1 95 ? -5.322 6.395 7.221 1.00 96.75 95 GLU A C 1
ATOM 742 O O . GLU A 1 95 ? -6.396 7.003 7.306 1.00 96.75 95 GLU A O 1
ATOM 747 N N . LEU A 1 96 ? -5.168 5.147 7.670 1.00 97.94 96 LEU A N 1
ATOM 748 C CA . LEU A 1 96 ? -6.223 4.327 8.267 1.00 97.94 96 LEU A CA 1
ATOM 749 C C . LEU A 1 96 ? -5.914 3.995 9.727 1.00 97.94 96 LEU A C 1
ATOM 751 O O . LEU A 1 96 ? -4.786 3.644 10.067 1.00 97.94 96 LEU A O 1
ATOM 755 N N . THR A 1 97 ? -6.929 4.007 10.589 1.00 98.25 97 THR A N 1
ATOM 756 C CA . THR A 1 97 ? -6.830 3.476 11.959 1.00 98.25 97 THR A CA 1
ATOM 757 C C . THR A 1 97 ? -7.788 2.314 12.201 1.00 98.25 97 THR A C 1
ATOM 759 O O . THR A 1 97 ? -8.843 2.235 11.582 1.00 98.25 97 THR A O 1
ATOM 762 N N . GLN A 1 98 ? -7.461 1.420 13.145 1.00 97.81 98 GLN A N 1
ATOM 763 C CA . GLN A 1 98 ? -8.324 0.272 13.479 1.00 97.81 98 GLN A CA 1
ATOM 764 C C . GLN A 1 98 ? -9.715 0.711 13.968 1.00 97.81 98 GLN A C 1
ATOM 766 O O . GLN A 1 98 ? -10.723 0.112 13.605 1.00 97.81 98 GLN A O 1
ATOM 771 N N . ALA A 1 99 ? -9.776 1.754 14.798 1.00 97.12 99 ALA A N 1
ATOM 772 C CA . ALA A 1 99 ? -11.011 2.279 15.374 1.00 97.12 99 ALA A CA 1
ATOM 773 C C . ALA A 1 99 ? -11.067 3.817 15.261 1.00 97.12 99 ALA A C 1
ATOM 775 O O . ALA A 1 99 ? -10.021 4.454 15.083 1.00 97.12 99 ALA A O 1
ATOM 776 N N . PRO A 1 100 ? -12.249 4.448 15.428 1.00 96.50 100 PRO A N 1
ATOM 777 C CA . PRO A 1 100 ? -12.387 5.906 15.349 1.00 96.50 100 PRO A CA 1
ATOM 778 C C . PRO A 1 100 ? -11.567 6.644 16.413 1.00 96.50 100 PRO A C 1
ATOM 780 O O . PRO A 1 100 ? -11.055 7.735 16.175 1.00 96.50 100 PRO A O 1
ATOM 783 N N . ALA A 1 101 ? -11.440 6.046 17.600 1.00 95.62 101 ALA A N 1
ATOM 784 C CA . ALA A 1 101 ? -10.735 6.631 18.739 1.00 95.62 101 ALA A CA 1
ATOM 785 C C . ALA A 1 101 ? -9.238 6.271 18.790 1.00 95.62 101 ALA A C 1
ATOM 787 O O . ALA A 1 101 ? -8.528 6.752 19.671 1.00 95.62 101 ALA A O 1
ATOM 788 N N . THR A 1 102 ? -8.740 5.431 17.874 1.00 96.69 102 THR A N 1
ATOM 789 C CA . THR A 1 102 ? -7.313 5.089 17.808 1.00 96.69 102 THR A CA 1
ATOM 790 C C . THR A 1 102 ? -6.481 6.352 17.528 1.00 96.69 102 THR A C 1
ATOM 792 O O . THR A 1 102 ? -6.863 7.140 16.654 1.00 96.69 102 THR A O 1
ATOM 795 N N . PRO A 1 103 ? -5.346 6.560 18.226 1.00 94.31 103 PRO A N 1
ATOM 796 C CA . PRO A 1 103 ? -4.458 7.690 17.965 1.00 94.31 103 PRO A CA 1
ATOM 797 C C . PRO A 1 103 ? -3.953 7.714 16.520 1.00 94.31 103 PRO A C 1
ATOM 799 O O . PRO A 1 103 ? -3.609 6.679 15.954 1.00 94.31 103 PRO A O 1
ATOM 802 N N . VAL A 1 104 ? -3.829 8.911 15.942 1.00 90.12 104 VAL A N 1
ATOM 803 C CA . VAL A 1 104 ? -3.314 9.094 14.569 1.00 90.12 104 VAL A CA 1
ATOM 804 C C . VAL A 1 104 ? -1.857 8.650 14.409 1.00 90.12 104 VAL A C 1
ATOM 806 O O . VAL A 1 104 ? -1.431 8.307 13.314 1.00 90.12 104 VAL A O 1
ATOM 809 N N . THR A 1 105 ? -1.101 8.586 15.507 1.00 92.25 105 THR A N 1
ATOM 810 C CA . THR A 1 105 ? 0.263 8.035 15.545 1.00 92.25 105 THR A CA 1
ATOM 811 C C . THR A 1 105 ? 0.302 6.507 15.424 1.00 92.25 105 THR A C 1
ATOM 813 O O . THR A 1 105 ? 1.380 5.926 15.361 1.00 92.25 105 THR A O 1
ATOM 816 N N . SER A 1 106 ? -0.855 5.843 15.400 1.00 94.75 106 SER A N 1
ATOM 817 C CA . SER A 1 106 ? -1.013 4.398 15.216 1.00 94.75 106 SER A CA 1
ATOM 818 C C . SER A 1 106 ? -1.857 4.112 13.972 1.00 94.75 106 SER A C 1
ATOM 820 O O . SER A 1 106 ? -2.883 3.431 14.044 1.00 94.75 106 SER A O 1
ATOM 822 N N . CYS A 1 107 ? -1.444 4.683 12.837 1.00 96.00 107 CYS A N 1
ATOM 823 C CA . CYS A 1 107 ? -2.093 4.497 11.545 1.00 96.00 107 CYS A CA 1
ATOM 824 C C . CYS A 1 107 ? -1.317 3.539 10.630 1.00 96.00 107 CYS A C 1
ATOM 826 O O . CYS A 1 107 ? -0.094 3.418 10.705 1.00 96.00 107 CYS A O 1
ATOM 828 N N . LEU A 1 108 ? -2.059 2.868 9.753 1.00 97.00 108 LEU A N 1
ATOM 829 C CA . LEU A 1 108 ? -1.535 2.238 8.549 1.00 97.00 108 LEU A CA 1
ATOM 830 C C . LEU A 1 108 ? -1.621 3.257 7.411 1.00 97.00 108 LEU A C 1
ATOM 832 O O . LEU A 1 108 ? -2.676 3.860 7.215 1.00 97.00 108 LEU A O 1
ATOM 836 N N . ILE A 1 109 ? -0.536 3.422 6.659 1.00 95.38 109 ILE A N 1
ATOM 837 C CA . ILE A 1 109 ? -0.539 4.208 5.424 1.00 95.38 109 ILE A CA 1
ATOM 838 C C . ILE A 1 109 ? -0.726 3.240 4.262 1.00 95.38 109 ILE A C 1
ATOM 840 O O . ILE A 1 109 ? 0.036 2.284 4.117 1.00 95.38 109 ILE A O 1
ATOM 844 N N . VAL A 1 110 ? -1.752 3.488 3.457 1.00 95.56 110 VAL A N 1
ATOM 845 C CA . VAL A 1 110 ? -1.986 2.801 2.189 1.00 95.56 110 VAL A CA 1
ATOM 846 C C . VAL A 1 110 ? -1.660 3.776 1.068 1.00 95.56 110 VAL A C 1
ATOM 848 O O . VAL A 1 110 ? -2.175 4.895 1.051 1.00 95.56 110 VAL A O 1
ATOM 851 N N . GLU A 1 111 ? -0.813 3.345 0.140 1.00 95.38 111 GLU A N 1
ATOM 852 C CA . GLU A 1 111 ? -0.462 4.110 -1.053 1.00 95.38 111 GLU A CA 1
ATOM 853 C C . GLU A 1 111 ? -1.093 3.450 -2.282 1.00 95.38 111 GLU A C 1
ATOM 855 O O . GLU A 1 111 ? -0.966 2.240 -2.473 1.00 95.38 111 GLU A O 1
ATOM 860 N N . ILE A 1 112 ? -1.774 4.235 -3.118 1.00 95.62 112 ILE A N 1
ATOM 861 C CA . ILE A 1 112 ? -2.258 3.783 -4.427 1.00 95.62 112 ILE A CA 1
ATOM 862 C C . ILE A 1 112 ? -1.437 4.504 -5.502 1.00 95.62 112 ILE A C 1
ATOM 864 O O . ILE A 1 112 ? -1.595 5.726 -5.637 1.00 95.62 112 ILE A O 1
ATOM 868 N N . PRO A 1 113 ? -0.610 3.787 -6.289 1.00 95.19 113 PRO A N 1
ATOM 869 C CA . PRO A 1 113 ? 0.148 4.364 -7.394 1.00 95.19 113 PRO A CA 1
ATOM 870 C C . PRO A 1 113 ? -0.709 5.135 -8.401 1.00 95.19 113 PRO A C 1
ATOM 872 O O . PRO A 1 113 ? -1.923 4.935 -8.500 1.00 95.19 113 PRO A O 1
ATOM 875 N N . ALA A 1 114 ? -0.096 6.050 -9.154 1.00 93.62 114 ALA A N 1
ATOM 876 C CA . ALA A 1 114 ? -0.788 6.759 -10.232 1.00 93.62 114 ALA A CA 1
ATOM 877 C C . ALA A 1 114 ? -1.343 5.805 -11.309 1.00 93.62 114 ALA A C 1
ATOM 879 O O . ALA A 1 114 ? -0.682 4.856 -11.720 1.00 93.62 114 ALA A O 1
ATOM 880 N N . GLU A 1 115 ? -2.531 6.113 -11.838 1.00 93.62 115 GLU A N 1
ATOM 881 C CA . GLU A 1 115 ? -3.231 5.303 -12.856 1.00 93.62 115 GLU A CA 1
ATOM 882 C C . GLU A 1 115 ? -2.407 5.039 -14.126 1.00 93.62 115 GLU A C 1
ATOM 884 O O . GLU A 1 115 ? -2.563 4.005 -14.772 1.00 93.62 115 GLU A O 1
ATOM 889 N N . ARG A 1 116 ? -1.462 5.935 -14.449 1.00 92.62 116 ARG A N 1
ATOM 890 C CA . ARG A 1 116 ? -0.522 5.766 -15.569 1.00 92.62 116 ARG A CA 1
ATOM 891 C C . ARG A 1 116 ? 0.354 4.513 -15.452 1.00 92.62 116 ARG A C 1
ATOM 893 O O . ARG A 1 116 ? 0.962 4.122 -16.442 1.00 92.62 116 ARG A O 1
ATOM 900 N N . TYR A 1 117 ? 0.437 3.910 -14.266 1.00 92.81 117 TYR A N 1
ATOM 901 C CA . TYR A 1 117 ? 1.227 2.708 -14.005 1.00 92.81 117 TYR A CA 1
ATOM 902 C C . TYR A 1 117 ? 0.421 1.406 -14.086 1.00 92.81 117 TYR A C 1
ATOM 904 O O . TYR A 1 117 ? 1.009 0.333 -14.016 1.00 92.81 117 TYR A O 1
ATOM 912 N N . GLY A 1 118 ? -0.903 1.464 -14.263 1.00 92.56 118 GLY A N 1
ATOM 913 C CA . GLY A 1 118 ? -1.727 0.264 -14.387 1.00 92.56 118 GLY A CA 1
ATOM 914 C C . GLY A 1 118 ? -3.216 0.538 -14.208 1.00 92.56 118 GLY A C 1
AT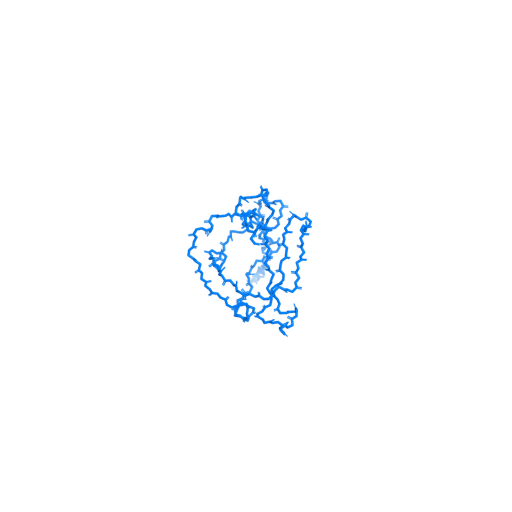OM 915 O O . GLY A 1 118 ? -3.618 1.359 -13.383 1.00 92.56 118 GLY A O 1
ATOM 916 N N . VAL A 1 119 ? -4.050 -0.194 -14.955 1.00 93.94 119 VAL A N 1
ATOM 917 C CA . VAL A 1 119 ? -5.512 -0.005 -14.929 1.00 93.94 119 VAL A CA 1
ATOM 918 C C . VAL A 1 119 ? -6.110 -0.291 -13.547 1.00 93.94 119 VAL A C 1
ATOM 920 O O . VAL A 1 119 ? -7.027 0.411 -13.124 1.00 93.94 119 VAL A O 1
ATOM 923 N N . VAL A 1 120 ? -5.541 -1.257 -12.814 1.00 94.50 120 VAL A N 1
ATOM 924 C CA . VAL A 1 120 ? -5.958 -1.615 -11.449 1.00 94.50 120 VAL A CA 1
ATOM 925 C C . VAL A 1 120 ? -5.838 -0.431 -10.487 1.00 94.50 120 VAL A C 1
ATOM 927 O O . VAL A 1 120 ? -6.697 -0.232 -9.633 1.00 94.50 120 VAL A O 1
ATOM 930 N N . TYR A 1 121 ? -4.831 0.429 -10.666 1.00 95.25 121 TYR A N 1
ATOM 931 C CA . TYR A 1 121 ? -4.669 1.620 -9.837 1.00 95.25 121 TYR A CA 1
ATOM 932 C C . TYR A 1 121 ? -5.733 2.677 -10.138 1.00 95.25 121 TYR A C 1
ATOM 934 O O . TYR A 1 121 ? -6.234 3.317 -9.218 1.00 95.25 121 TYR A O 1
ATOM 942 N N . GLY A 1 122 ? -6.123 2.833 -11.407 1.00 94.62 122 GLY A N 1
ATOM 943 C CA . GLY A 1 122 ? -7.252 3.688 -11.785 1.00 94.62 122 GLY A CA 1
ATOM 944 C C . GLY A 1 122 ? -8.572 3.192 -11.189 1.00 94.62 122 GLY A C 1
ATOM 945 O O . GLY A 1 122 ? -9.338 3.977 -10.637 1.00 94.62 122 GLY A O 1
ATOM 946 N N . GLN A 1 123 ? -8.806 1.877 -11.217 1.00 94.44 123 GLN A N 1
ATOM 947 C CA . GLN A 1 123 ? -9.987 1.256 -10.608 1.00 94.44 123 GLN A CA 1
ATOM 948 C C . GLN A 1 123 ? -10.013 1.442 -9.086 1.00 94.44 123 GLN A C 1
ATOM 950 O O . GLN A 1 123 ? -11.042 1.831 -8.540 1.00 94.44 123 GLN A O 1
ATOM 955 N N . ALA A 1 124 ? -8.879 1.241 -8.408 1.00 93.25 124 ALA A N 1
ATOM 956 C CA . ALA A 1 124 ? -8.765 1.432 -6.963 1.00 93.25 124 ALA A CA 1
ATOM 957 C C . ALA A 1 124 ? -9.051 2.881 -6.523 1.00 93.25 124 ALA A C 1
ATOM 959 O O . ALA A 1 124 ? -9.545 3.099 -5.422 1.00 93.25 124 ALA A O 1
ATOM 960 N N . ARG A 1 125 ? -8.768 3.873 -7.378 1.00 92.31 125 ARG A N 1
ATOM 961 C CA . ARG A 1 125 ? -9.048 5.298 -7.119 1.00 92.31 125 ARG A CA 1
ATOM 962 C C . ARG A 1 125 ? -10.500 5.704 -7.380 1.00 92.31 125 ARG A C 1
ATOM 964 O O . ARG A 1 125 ? -10.911 6.774 -6.943 1.00 92.31 125 ARG A O 1
ATOM 971 N N . ALA A 1 126 ? -11.252 4.888 -8.115 1.00 89.06 126 ALA A N 1
ATOM 972 C CA . ALA A 1 126 ? -12.644 5.155 -8.472 1.00 89.06 126 ALA A CA 1
ATOM 973 C C . ALA A 1 126 ? -13.663 4.500 -7.519 1.00 89.06 126 ALA A C 1
ATOM 975 O O . ALA A 1 126 ? -14.864 4.720 -7.690 1.00 89.06 126 ALA A O 1
ATOM 976 N N . ALA A 1 127 ? -13.190 3.674 -6.580 1.00 70.56 127 ALA A N 1
ATOM 977 C CA . ALA A 1 127 ? -13.998 2.903 -5.637 1.00 70.56 127 ALA A CA 1
ATOM 978 C C . ALA A 1 127 ? -14.483 3.719 -4.427 1.00 70.56 127 ALA A C 1
ATOM 980 O O . ALA A 1 127 ? -13.774 4.663 -4.008 1.00 70.56 127 ALA A O 1
#